Protein AF-A0A4U7DSV6-F1 (afdb_monomer)

Foldseek 3Di:
DEAEDPVVVVVLVVLCVVQVPDVVLVVVLRVDDDYRDVVSVVVVVVVSVVVVLLVVLLLLLLVLQVVPPFADAALVSSLVSSVVVDPDPSRDDSVSSVVSQVVCVPPLNVQWDQDPRHIHGPDHSVVSVVSVVVVSVVPDPDDDDD

Radius of gyration: 19.0 Å; Cα contacts (8 Å, |Δi|>4): 134; chains: 1; bounding box: 40×26×53 Å

Nearest PDB structures (foldseek):
  5aim-assembly2_B  TM=6.370E-01  e=3.793E-01  Saccharomyces cerevisiae
  9gc3-assembly1_A  TM=4.858E-01  e=1.684E-01  Saccharomyces cerevisiae
  1t98-assembly1_B  TM=4.123E-01  e=1.908E-01  Escherichia coli
  2m1b-assembly1_A  TM=5.069E-01  e=1.808E+00  Chlamydia trachomatis L2c
  3euh-assembly1_B  TM=4.158E-01  e=1.097E+00  Escherichia coli K-12

Sequence (146 aa):
MTTIAVDDLVELLDRRDEYAVPPEEILALLTRSGAFQDDRLDLLDEYIQDRIDAGETLLAVIRALERADGAVETAEDVRWIVVGMEDSNDIPTTEEVRSALQLLAHPSVGAVEQDEEGYRVTTDYENGIQLVQSLGDIVQPPGEEE

Mean predicted aligned error: 8.59 Å

Structure (mmCIF, N/CA/C/O backbone):
data_AF-A0A4U7DSV6-F1
#
_entry.id   AF-A0A4U7DSV6-F1
#
loop_
_atom_site.group_PDB
_atom_site.id
_atom_site.type_symbol
_atom_site.label_atom_id
_atom_site.label_alt_id
_atom_site.label_comp_id
_atom_site.label_asym_id
_atom_site.label_entity_id
_atom_site.label_seq_id
_atom_site.pdbx_PDB_ins_code
_atom_site.Cartn_x
_atom_site.Cartn_y
_atom_site.Cartn_z
_atom_site.occupancy
_atom_site.B_iso_or_equiv
_atom_site.auth_seq_id
_atom_site.auth_comp_id
_atom_site.auth_asym_id
_atom_site.auth_atom_id
_atom_site.pdbx_PDB_model_num
ATOM 1 N N . MET A 1 1 ? 15.694 8.721 -31.387 1.00 59.84 1 MET A N 1
ATOM 2 C CA . MET A 1 1 ? 15.586 7.252 -31.442 1.00 59.84 1 MET A CA 1
ATOM 3 C C . MET A 1 1 ? 16.445 6.726 -30.315 1.00 59.84 1 MET A C 1
ATOM 5 O O . MET A 1 1 ? 17.609 7.108 -30.265 1.00 59.84 1 MET A O 1
ATOM 9 N N . THR A 1 2 ? 15.860 5.987 -29.378 1.00 75.50 2 THR A N 1
ATOM 10 C CA . THR A 1 2 ? 16.613 5.336 -28.301 1.00 75.50 2 THR A CA 1
ATOM 11 C C . THR A 1 2 ? 17.349 4.147 -28.898 1.00 75.50 2 THR A C 1
ATOM 13 O O . THR A 1 2 ? 16.776 3.403 -29.694 1.00 75.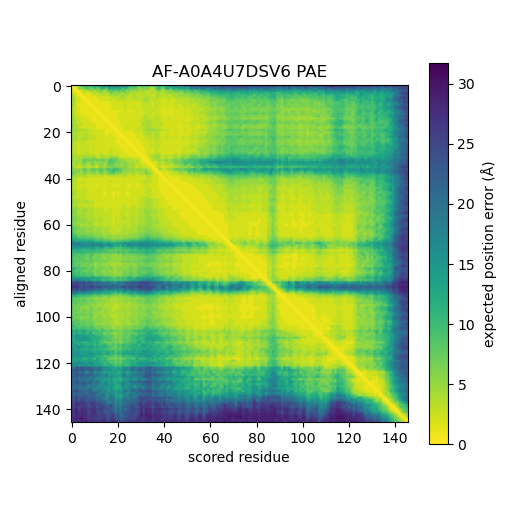50 2 THR A O 1
ATOM 16 N N . THR A 1 3 ? 18.621 3.999 -28.560 1.00 82.25 3 THR A N 1
ATOM 17 C CA . THR A 1 3 ? 19.418 2.817 -28.896 1.00 82.25 3 THR A CA 1
ATOM 18 C C . THR A 1 3 ? 19.711 2.086 -27.600 1.00 82.25 3 THR A C 1
ATOM 20 O O . THR A 1 3 ? 20.204 2.714 -26.663 1.00 82.25 3 THR A O 1
ATOM 23 N N . ILE A 1 4 ? 19.393 0.799 -27.561 1.00 88.38 4 ILE A N 1
ATOM 24 C CA . ILE A 1 4 ? 19.559 -0.082 -26.405 1.00 88.38 4 ILE A CA 1
ATOM 25 C C . ILE A 1 4 ? 20.396 -1.287 -26.830 1.00 88.38 4 ILE A C 1
ATOM 27 O O . ILE A 1 4 ? 20.253 -1.752 -27.968 1.00 88.38 4 ILE A O 1
ATOM 31 N N . ALA A 1 5 ? 21.304 -1.745 -25.967 1.00 90.38 5 ALA A N 1
ATOM 32 C CA . ALA A 1 5 ? 22.005 -2.999 -26.200 1.00 90.38 5 ALA A CA 1
ATOM 33 C C . ALA A 1 5 ? 21.039 -4.176 -26.004 1.00 90.38 5 ALA A C 1
ATOM 35 O O . ALA A 1 5 ? 20.032 -4.066 -25.310 1.00 90.38 5 ALA A O 1
ATOM 36 N N . VAL A 1 6 ? 21.317 -5.312 -26.645 1.00 90.62 6 VAL A N 1
ATOM 37 C CA . VAL A 1 6 ? 20.457 -6.495 -26.485 1.00 90.62 6 VAL A CA 1
ATOM 38 C C . VAL A 1 6 ? 20.479 -6.980 -25.035 1.00 90.62 6 VAL A C 1
ATOM 40 O O . VAL A 1 6 ? 19.426 -7.341 -24.525 1.00 90.62 6 VAL A O 1
ATOM 43 N N . ASP A 1 7 ? 21.639 -6.929 -24.380 1.00 90.62 7 ASP A N 1
ATOM 44 C CA . ASP A 1 7 ? 21.799 -7.354 -22.987 1.00 90.62 7 ASP A CA 1
ATOM 45 C C . ASP A 1 7 ? 20.951 -6.481 -22.039 1.00 90.62 7 ASP A C 1
ATOM 47 O O . ASP A 1 7 ? 20.126 -7.019 -21.307 1.00 90.62 7 ASP A O 1
ATOM 51 N N . ASP A 1 8 ? 21.017 -5.149 -22.161 1.00 89.88 8 ASP A N 1
ATOM 52 C CA . ASP A 1 8 ? 20.186 -4.226 -21.364 1.00 89.88 8 ASP A CA 1
ATOM 53 C C . ASP A 1 8 ? 18.679 -4.430 -21.599 1.00 89.88 8 ASP A C 1
ATOM 55 O O . ASP A 1 8 ? 17.863 -4.248 -20.696 1.00 89.88 8 ASP A O 1
ATOM 59 N N . LEU A 1 9 ? 18.283 -4.785 -22.830 1.00 91.00 9 LEU A N 1
ATOM 60 C CA . LEU A 1 9 ? 16.885 -5.076 -23.145 1.00 91.00 9 LEU A CA 1
ATOM 61 C C . LEU A 1 9 ? 16.420 -6.368 -22.465 1.00 91.00 9 LEU A C 1
ATOM 63 O O . LEU A 1 9 ? 15.293 -6.411 -21.981 1.00 91.00 9 LEU A O 1
ATOM 67 N N . VAL A 1 10 ? 17.263 -7.404 -22.439 1.00 92.94 10 VAL A N 1
ATOM 68 C CA . VAL A 1 10 ? 16.969 -8.652 -21.720 1.00 92.94 10 VAL A CA 1
ATOM 69 C C . VAL A 1 10 ? 16.832 -8.365 -20.230 1.00 92.94 10 VAL A C 1
ATOM 71 O O . VAL A 1 10 ? 15.808 -8.698 -19.649 1.00 92.94 10 VAL A O 1
ATOM 74 N N . GLU A 1 11 ? 17.785 -7.643 -19.646 1.00 92.81 11 GLU A N 1
ATOM 75 C CA . GLU A 1 11 ? 17.764 -7.277 -18.229 1.00 92.81 11 GLU A CA 1
ATOM 76 C C . GLU A 1 11 ? 16.532 -6.462 -17.810 1.00 92.81 11 GLU A C 1
ATOM 78 O O . GLU A 1 11 ? 15.991 -6.657 -16.719 1.00 92.81 11 GLU A O 1
ATOM 83 N N . LEU A 1 12 ? 16.071 -5.550 -18.667 1.00 92.31 12 LEU A N 1
ATOM 84 C CA . LEU A 1 12 ? 14.854 -4.776 -18.433 1.00 92.31 12 LEU A CA 1
ATOM 85 C C . LEU A 1 12 ? 13.592 -5.653 -18.493 1.00 92.31 12 LEU A C 1
ATOM 87 O O . LEU A 1 12 ? 12.671 -5.456 -17.699 1.00 92.31 12 LEU A O 1
ATOM 91 N N . LEU A 1 13 ? 13.532 -6.604 -19.430 1.00 91.69 13 LEU A N 1
ATOM 92 C CA . LEU A 1 13 ? 12.392 -7.516 -19.558 1.00 91.69 13 LEU A CA 1
ATOM 93 C C . LEU A 1 13 ? 12.354 -8.540 -18.419 1.00 91.69 13 LEU A C 1
ATOM 95 O O . LEU A 1 13 ? 11.275 -8.788 -17.887 1.00 91.69 13 LEU A O 1
ATOM 99 N N . ASP A 1 14 ? 13.509 -9.053 -17.998 1.00 93.75 14 ASP A N 1
ATOM 100 C CA . ASP A 1 14 ? 13.614 -9.969 -16.862 1.00 93.75 14 ASP A CA 1
ATOM 101 C C . ASP A 1 14 ? 13.077 -9.306 -15.582 1.00 93.75 14 ASP A C 1
ATOM 103 O O . ASP A 1 14 ? 12.203 -9.863 -14.922 1.00 93.75 14 ASP A O 1
ATOM 107 N N . ARG A 1 15 ? 13.492 -8.065 -15.282 1.00 91.56 15 ARG A N 1
ATOM 108 C CA . ARG A 1 15 ? 12.971 -7.294 -14.135 1.00 91.56 15 ARG A CA 1
ATOM 109 C C . ARG A 1 15 ? 11.478 -7.005 -14.244 1.00 91.56 15 ARG A C 1
ATOM 111 O O . ARG A 1 15 ? 10.756 -7.072 -13.249 1.00 91.56 15 ARG A O 1
ATOM 118 N N . ARG A 1 16 ? 10.997 -6.668 -15.446 1.00 91.31 16 ARG A N 1
ATOM 119 C CA . ARG A 1 16 ? 9.566 -6.445 -15.680 1.00 91.31 16 ARG A CA 1
ATOM 120 C C . ARG A 1 16 ? 8.762 -7.682 -15.298 1.00 91.31 16 ARG A C 1
ATOM 122 O O . ARG A 1 16 ? 7.738 -7.543 -14.630 1.00 91.31 16 ARG A O 1
ATOM 129 N N . ASP A 1 17 ? 9.213 -8.849 -15.736 1.00 88.75 17 ASP A N 1
ATOM 130 C CA . ASP A 1 17 ? 8.518 -10.108 -15.506 1.00 88.75 17 ASP A CA 1
ATOM 131 C C . ASP A 1 17 ? 8.644 -10.559 -14.044 1.00 88.75 17 ASP A C 1
ATOM 133 O O . ASP A 1 17 ? 7.649 -10.977 -13.454 1.00 88.75 17 ASP A O 1
ATOM 137 N N . GLU A 1 18 ? 9.822 -10.410 -13.433 1.00 90.25 18 GLU A N 1
ATOM 138 C CA . GLU A 1 18 ? 10.072 -10.781 -12.035 1.00 90.25 18 GLU A CA 1
ATOM 139 C C . GLU A 1 18 ? 9.272 -9.925 -11.042 1.00 90.25 18 GLU A C 1
ATOM 141 O O . GLU A 1 18 ? 8.668 -10.458 -10.111 1.00 90.25 18 GLU A O 1
ATOM 146 N N . TYR A 1 19 ? 9.210 -8.609 -11.262 1.00 86.75 19 TYR A N 1
ATOM 147 C CA . TYR A 1 19 ? 8.594 -7.657 -10.327 1.00 86.75 19 TYR A CA 1
ATOM 148 C C . TYR A 1 19 ? 7.232 -7.123 -10.790 1.00 86.75 19 TYR A C 1
ATOM 150 O O . TYR A 1 19 ? 6.705 -6.158 -10.220 1.00 86.75 19 TYR A O 1
ATOM 158 N N . ALA A 1 20 ? 6.659 -7.725 -11.837 1.00 87.69 20 ALA A N 1
ATOM 159 C CA . ALA A 1 20 ? 5.410 -7.293 -12.462 1.00 87.69 20 ALA A CA 1
ATOM 160 C C . ALA A 1 20 ? 5.383 -5.766 -12.675 1.00 87.69 20 ALA A C 1
ATOM 162 O O . ALA A 1 20 ? 4.469 -5.063 -12.228 1.00 87.69 20 ALA A O 1
ATOM 163 N N . VAL A 1 21 ? 6.448 -5.227 -13.275 1.00 87.69 21 VAL A N 1
ATOM 164 C CA . VAL A 1 21 ? 6.551 -3.789 -13.550 1.00 87.69 21 VAL A CA 1
ATOM 165 C C . VAL A 1 21 ? 5.524 -3.431 -14.627 1.00 87.69 21 VAL A C 1
ATOM 167 O O . VAL A 1 21 ? 5.499 -4.073 -15.686 1.00 87.69 21 VAL A O 1
ATOM 170 N N . PRO A 1 22 ? 4.677 -2.413 -14.394 1.00 87.44 22 PRO A N 1
ATOM 171 C CA . PRO A 1 22 ? 3.680 -2.013 -15.370 1.00 87.44 22 PRO A CA 1
ATOM 172 C C . PRO A 1 22 ? 4.343 -1.538 -16.676 1.00 87.44 22 PRO A C 1
ATOM 174 O O . PRO A 1 22 ? 5.407 -0.906 -16.655 1.00 87.44 22 PRO A O 1
ATOM 177 N N . PRO A 1 23 ? 3.741 -1.845 -17.839 1.00 86.88 23 PRO A N 1
ATOM 178 C CA . PRO A 1 23 ? 4.330 -1.522 -19.136 1.00 86.88 23 PRO A CA 1
ATOM 179 C C . PRO A 1 23 ? 4.558 -0.017 -19.330 1.00 86.88 23 PRO A C 1
ATOM 181 O O . PRO A 1 23 ? 5.458 0.365 -20.074 1.00 86.88 23 PRO A O 1
ATOM 184 N N . GLU A 1 24 ? 3.791 0.840 -18.659 1.00 89.56 24 GLU A N 1
ATOM 185 C CA . GLU A 1 24 ? 3.931 2.295 -18.695 1.00 89.56 24 GLU A CA 1
ATOM 186 C C . GLU A 1 24 ? 5.303 2.762 -18.190 1.00 89.56 24 GLU A C 1
ATOM 188 O O . GLU A 1 24 ? 5.915 3.632 -18.813 1.00 89.56 24 GLU A O 1
ATOM 193 N N . GLU A 1 25 ? 5.822 2.147 -17.126 1.00 90.38 25 GLU A N 1
ATOM 194 C CA . GLU A 1 25 ? 7.132 2.487 -16.551 1.00 90.38 25 GLU A CA 1
ATOM 195 C C . GLU A 1 25 ? 8.264 2.035 -17.475 1.00 90.38 25 GLU A C 1
ATOM 197 O O . GLU A 1 25 ? 9.203 2.781 -17.765 1.00 90.38 25 GLU A O 1
ATOM 202 N N . ILE A 1 26 ? 8.116 0.848 -18.068 1.00 90.62 26 ILE A N 1
ATOM 203 C CA . ILE A 1 26 ? 9.042 0.349 -19.089 1.00 90.62 26 ILE A CA 1
ATOM 204 C C . ILE A 1 26 ? 9.059 1.276 -20.314 1.00 90.62 26 ILE A C 1
ATOM 206 O O . ILE A 1 26 ? 10.122 1.649 -20.821 1.00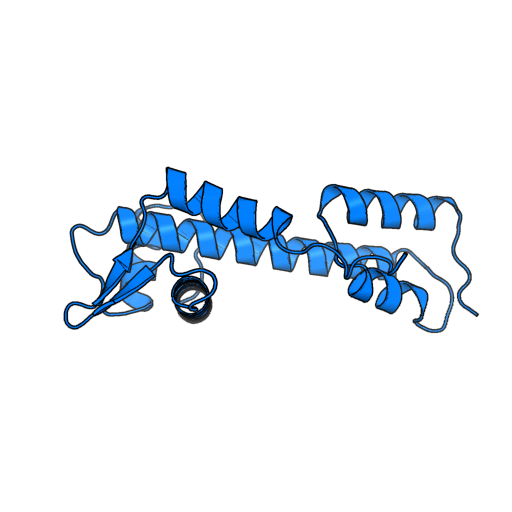 90.62 26 ILE A O 1
ATOM 210 N N . LEU A 1 27 ? 7.885 1.702 -20.785 1.00 89.62 27 LEU A N 1
ATOM 211 C CA . LEU A 1 27 ? 7.766 2.634 -21.904 1.00 89.62 27 LEU A CA 1
ATOM 212 C C . LEU A 1 27 ? 8.373 4.000 -21.577 1.00 89.62 27 LEU A C 1
ATOM 214 O O . LEU A 1 27 ? 9.013 4.595 -22.450 1.00 89.62 27 LEU A O 1
ATOM 218 N N . ALA A 1 28 ? 8.228 4.496 -20.347 1.00 90.25 28 ALA A N 1
ATOM 219 C CA . ALA A 1 28 ? 8.846 5.748 -19.918 1.00 90.25 28 ALA A CA 1
ATOM 220 C C . ALA A 1 28 ? 10.381 5.686 -20.037 1.00 90.25 28 ALA A C 1
ATOM 222 O O . ALA A 1 28 ? 11.006 6.612 -20.568 1.00 90.25 28 ALA A O 1
ATOM 223 N N . LEU A 1 29 ? 10.989 4.560 -19.652 1.00 89.88 29 LEU A N 1
ATOM 224 C CA . LEU A 1 29 ? 12.433 4.342 -19.773 1.00 89.88 29 LEU A CA 1
ATOM 225 C C . LEU A 1 29 ? 12.888 4.225 -21.233 1.00 89.88 29 LEU A C 1
ATOM 227 O O . LEU A 1 29 ? 13.909 4.808 -21.612 1.00 89.88 29 LEU A O 1
ATOM 231 N N . LEU A 1 30 ? 12.130 3.522 -22.080 1.00 89.06 30 LEU A N 1
ATOM 232 C CA . LEU A 1 30 ? 12.469 3.314 -23.494 1.00 89.06 30 LEU A CA 1
ATOM 233 C C . LEU A 1 30 ? 12.257 4.567 -24.359 1.00 89.06 30 LEU A C 1
ATOM 235 O O . LEU A 1 30 ? 13.020 4.812 -25.297 1.00 89.06 30 LEU A O 1
ATOM 239 N N . THR A 1 31 ? 11.251 5.388 -24.055 1.00 88.31 31 THR A N 1
ATOM 240 C CA . THR A 1 31 ? 10.922 6.605 -24.826 1.00 88.31 31 THR A CA 1
ATOM 241 C C . THR A 1 31 ? 11.757 7.823 -24.433 1.00 88.31 31 THR A C 1
ATOM 243 O O . THR A 1 31 ? 11.792 8.817 -25.169 1.00 88.31 31 THR A O 1
ATOM 246 N N . ARG A 1 32 ? 12.501 7.749 -23.323 1.00 86.19 32 ARG A N 1
ATOM 247 C CA . ARG A 1 32 ? 13.439 8.796 -22.911 1.00 86.19 32 ARG A CA 1
ATOM 248 C C . ARG A 1 32 ? 14.551 8.978 -23.950 1.00 86.19 32 ARG A C 1
ATOM 250 O O . ARG A 1 32 ? 15.225 8.029 -24.353 1.00 86.19 32 ARG A O 1
ATOM 257 N N . SER A 1 33 ? 14.762 10.224 -24.374 1.00 84.12 33 SER A N 1
ATOM 258 C CA . SER A 1 33 ? 15.769 10.571 -25.386 1.00 84.12 33 SER A CA 1
ATOM 259 C C . SER A 1 33 ? 17.196 10.273 -24.915 1.00 84.12 33 SER A C 1
ATOM 261 O O . SER A 1 33 ? 17.537 10.535 -23.766 1.00 84.12 33 SER A O 1
ATOM 263 N N . GLY A 1 34 ? 18.039 9.776 -25.823 1.00 83.25 34 GLY A N 1
ATOM 264 C CA . GLY A 1 34 ? 19.436 9.409 -25.555 1.00 83.25 34 GLY A CA 1
ATOM 265 C C . GLY A 1 34 ? 19.676 7.904 -25.671 1.00 83.25 34 GLY A C 1
ATOM 266 O O . GLY A 1 34 ? 18.750 7.152 -25.977 1.00 83.25 34 GLY A O 1
ATOM 267 N N . ALA A 1 35 ? 20.918 7.475 -25.449 1.00 82.88 35 ALA A N 1
ATOM 268 C CA . ALA A 1 35 ? 21.235 6.056 -25.335 1.00 82.88 35 ALA A CA 1
ATOM 269 C C . ALA A 1 35 ? 20.587 5.476 -24.070 1.00 82.88 35 ALA A C 1
ATOM 271 O O . ALA A 1 35 ? 20.448 6.174 -23.061 1.00 82.88 35 ALA A O 1
ATOM 272 N N . PHE A 1 36 ? 20.165 4.220 -24.155 1.00 87.00 36 PHE A N 1
ATOM 273 C CA . PHE A 1 36 ? 19.848 3.425 -22.981 1.00 87.00 36 PHE A CA 1
ATOM 274 C C . PHE A 1 36 ? 21.178 2.966 -22.369 1.00 87.00 36 PHE A C 1
ATOM 276 O O . PHE A 1 36 ? 22.062 2.531 -23.103 1.00 87.00 36 PHE A O 1
ATOM 283 N N . GLN A 1 37 ? 21.352 3.203 -21.074 1.00 84.19 37 GLN A N 1
ATOM 284 C CA . GLN A 1 37 ? 22.576 2.948 -20.310 1.00 84.19 37 GLN A CA 1
ATOM 285 C C . GLN A 1 37 ? 22.170 2.492 -18.906 1.00 84.19 37 GLN A C 1
ATOM 287 O O . GLN A 1 37 ? 21.012 2.703 -18.533 1.00 84.19 37 GLN A O 1
ATOM 292 N N . ASP A 1 38 ? 23.125 1.953 -18.149 1.00 78.62 38 ASP A N 1
ATOM 293 C CA . ASP A 1 38 ? 22.949 1.415 -16.791 1.00 78.62 38 ASP A CA 1
ATOM 294 C C . ASP A 1 38 ? 22.138 2.344 -15.872 1.00 78.62 38 ASP A C 1
ATOM 296 O O . ASP A 1 38 ? 21.199 1.883 -15.235 1.00 78.62 38 ASP A O 1
ATOM 300 N N . ASP A 1 39 ? 22.354 3.666 -15.932 1.00 86.19 39 ASP A N 1
ATOM 301 C CA . ASP A 1 39 ? 21.586 4.661 -15.160 1.00 86.19 39 ASP A CA 1
ATOM 302 C C . ASP A 1 39 ? 20.051 4.531 -15.315 1.00 86.19 39 ASP A C 1
ATOM 304 O O . ASP A 1 39 ? 19.292 5.001 -14.473 1.00 86.19 39 ASP A O 1
ATOM 308 N N . ARG A 1 40 ? 19.545 3.964 -16.422 1.00 89.69 40 ARG A N 1
ATOM 309 C CA . ARG A 1 40 ? 18.102 3.726 -16.613 1.00 89.69 40 ARG A CA 1
ATOM 310 C C . ARG A 1 40 ? 17.620 2.434 -15.966 1.00 89.69 40 ARG A C 1
ATOM 312 O O . ARG A 1 40 ? 16.456 2.389 -15.582 1.00 89.69 40 ARG A O 1
ATOM 319 N N . LEU A 1 41 ? 18.472 1.414 -15.896 1.00 90.81 41 LEU A N 1
ATOM 320 C CA . LEU A 1 41 ? 18.189 0.212 -15.115 1.00 90.81 41 LEU A CA 1
ATOM 321 C C . LEU A 1 41 ? 18.225 0.553 -13.627 1.00 90.81 41 LEU A C 1
ATOM 323 O O . LEU A 1 41 ? 17.319 0.146 -12.917 1.00 90.81 41 LEU A O 1
ATOM 327 N N . ASP A 1 42 ? 19.146 1.417 -13.198 1.00 91.69 42 ASP A N 1
ATOM 328 C CA . ASP A 1 42 ? 19.180 1.918 -11.820 1.00 91.69 42 ASP A CA 1
ATOM 329 C C . ASP A 1 42 ? 17.875 2.641 -11.438 1.00 91.69 42 ASP A C 1
ATOM 331 O O . ASP A 1 42 ? 17.352 2.439 -10.348 1.00 91.69 42 ASP A O 1
ATOM 335 N N . LEU A 1 43 ? 17.295 3.437 -12.348 1.00 92.38 43 LEU A N 1
ATOM 336 C CA . LEU A 1 43 ? 15.984 4.068 -12.124 1.00 92.38 43 LEU A CA 1
ATOM 337 C C . LEU A 1 43 ? 14.840 3.051 -12.027 1.00 92.38 43 LEU A C 1
ATOM 339 O O . LEU A 1 43 ? 13.866 3.282 -11.313 1.00 92.38 43 LEU A O 1
ATOM 343 N N . LEU A 1 44 ? 14.925 1.953 -12.781 1.00 93.88 44 LEU A N 1
ATOM 344 C CA . LEU A 1 44 ? 13.951 0.870 -12.686 1.00 93.88 44 LEU A CA 1
ATOM 345 C C . LEU A 1 44 ? 14.091 0.137 -11.350 1.00 93.88 44 LEU A C 1
ATOM 347 O O . LEU A 1 44 ? 13.083 -0.163 -10.719 1.00 93.88 44 LEU A O 1
ATOM 351 N N . ASP A 1 45 ? 15.325 -0.117 -10.925 1.00 94.00 45 ASP A N 1
ATOM 352 C CA . ASP A 1 45 ? 15.638 -0.768 -9.658 1.00 94.00 45 ASP A CA 1
ATOM 353 C C . ASP A 1 45 ? 15.197 0.102 -8.468 1.00 94.00 45 ASP A C 1
ATOM 355 O O . ASP A 1 45 ? 14.595 -0.420 -7.533 1.00 94.00 45 ASP A O 1
ATOM 359 N N . GLU A 1 46 ? 15.376 1.427 -8.536 1.00 94.75 46 GLU A N 1
ATOM 360 C CA . GLU A 1 46 ? 14.836 2.386 -7.557 1.00 94.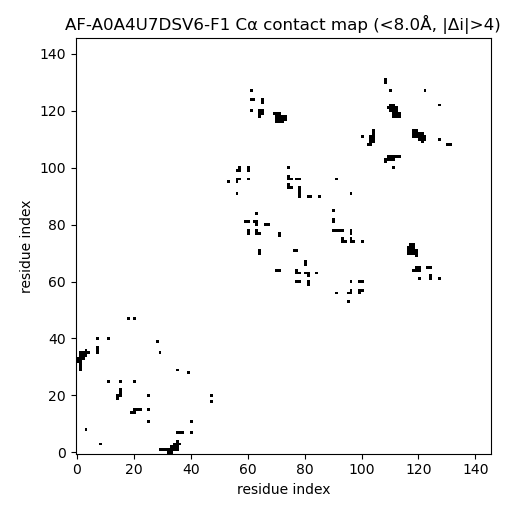75 46 GLU A CA 1
ATOM 361 C C . GLU A 1 46 ? 13.303 2.296 -7.475 1.00 94.75 46 GLU A C 1
ATOM 363 O O . GLU A 1 46 ? 12.749 2.100 -6.397 1.00 94.75 46 GLU A O 1
ATOM 368 N N . TYR A 1 47 ? 12.611 2.326 -8.618 1.00 92.94 47 TYR A N 1
ATOM 369 C CA . TYR A 1 47 ? 11.153 2.169 -8.665 1.00 92.94 47 TYR A CA 1
ATOM 370 C C . TYR A 1 47 ? 10.671 0.821 -8.100 1.00 92.94 47 TYR A C 1
ATOM 372 O O . TYR A 1 47 ? 9.644 0.748 -7.419 1.00 92.94 47 TYR A O 1
ATOM 380 N N . ILE A 1 48 ? 11.380 -0.266 -8.415 1.00 92.56 48 ILE A N 1
ATOM 381 C CA . ILE A 1 48 ? 11.065 -1.602 -7.901 1.00 92.56 48 ILE A CA 1
ATOM 382 C C . ILE A 1 48 ? 11.231 -1.620 -6.383 1.00 92.56 48 ILE A C 1
ATOM 384 O O . ILE A 1 48 ? 10.336 -2.113 -5.693 1.00 92.56 48 ILE A O 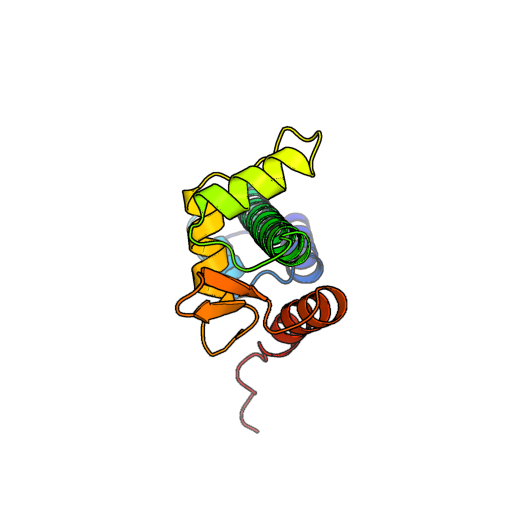1
ATOM 388 N N . GLN A 1 49 ? 12.323 -1.058 -5.865 1.00 93.38 49 GLN A N 1
ATOM 389 C CA . GLN A 1 49 ? 12.576 -1.010 -4.431 1.00 93.38 49 GLN A CA 1
ATOM 390 C C . GLN A 1 49 ? 11.514 -0.181 -3.702 1.00 93.38 49 GLN A C 1
ATOM 392 O O . GLN A 1 49 ? 10.930 -0.678 -2.744 1.00 93.38 49 GLN A O 1
ATOM 397 N N . ASP A 1 50 ? 11.154 0.997 -4.219 1.00 91.38 50 ASP A N 1
ATOM 398 C CA . ASP A 1 50 ? 10.084 1.830 -3.652 1.00 91.38 50 ASP A CA 1
ATOM 399 C C . ASP A 1 50 ? 8.755 1.059 -3.534 1.00 91.38 50 ASP A C 1
ATOM 401 O O . ASP A 1 50 ? 8.006 1.193 -2.560 1.00 91.38 50 ASP A O 1
ATOM 405 N N . ARG A 1 51 ? 8.439 0.214 -4.526 1.00 90.12 51 ARG A N 1
ATOM 406 C CA . ARG A 1 51 ? 7.244 -0.645 -4.489 1.00 90.12 51 ARG A CA 1
ATOM 407 C C . ARG A 1 51 ? 7.351 -1.764 -3.463 1.00 90.12 51 ARG A C 1
ATOM 409 O O . ARG A 1 51 ? 6.337 -2.089 -2.841 1.00 90.12 51 ARG A O 1
ATOM 416 N N . ILE A 1 52 ? 8.527 -2.371 -3.323 1.00 88.50 52 ILE A N 1
ATOM 417 C CA . ILE A 1 52 ? 8.782 -3.404 -2.313 1.00 88.50 52 ILE A CA 1
ATOM 418 C C . ILE A 1 52 ? 8.601 -2.797 -0.921 1.00 88.50 52 ILE A C 1
ATOM 420 O O . ILE A 1 52 ? 7.787 -3.308 -0.154 1.00 88.50 52 ILE A O 1
ATOM 424 N N . ASP A 1 53 ? 9.233 -1.657 -0.648 1.00 89.62 53 ASP A N 1
ATOM 425 C CA . ASP A 1 53 ? 9.169 -0.958 0.641 1.00 89.62 53 ASP A CA 1
ATOM 426 C C . ASP A 1 53 ? 7.723 -0.552 0.992 1.00 89.62 53 ASP A C 1
ATOM 428 O O . ASP A 1 53 ? 7.248 -0.725 2.123 1.00 89.62 53 ASP A O 1
ATOM 432 N N . ALA A 1 54 ? 6.955 -0.080 0.001 1.00 88.81 54 ALA A N 1
ATOM 433 C CA . ALA A 1 54 ? 5.530 0.202 0.169 1.00 88.81 54 ALA A CA 1
ATOM 434 C C . ALA A 1 54 ? 4.712 -1.068 0.481 1.00 88.81 54 ALA A C 1
ATOM 436 O O . ALA A 1 54 ? 3.796 -1.038 1.310 1.00 88.81 54 ALA A O 1
ATOM 437 N N . GLY A 1 55 ? 5.036 -2.193 -0.161 1.00 86.38 55 GLY A N 1
ATOM 438 C CA . GLY A 1 55 ? 4.428 -3.496 0.112 1.00 86.38 55 GLY A CA 1
ATOM 439 C C . GLY A 1 55 ? 4.728 -4.006 1.523 1.00 86.38 55 GLY A C 1
ATOM 440 O O . GLY A 1 55 ? 3.823 -4.481 2.215 1.00 86.38 55 GLY A O 1
ATOM 441 N N . GLU A 1 56 ? 5.969 -3.857 1.981 1.00 87.88 56 GLU A N 1
ATOM 442 C CA . GLU A 1 56 ? 6.386 -4.208 3.341 1.00 87.88 56 GLU A CA 1
ATOM 443 C C . GLU A 1 56 ? 5.669 -3.348 4.384 1.00 87.88 56 GLU A C 1
ATOM 445 O O . GLU A 1 56 ? 5.128 -3.877 5.360 1.00 87.88 56 GLU A O 1
ATOM 450 N N . THR A 1 57 ? 5.546 -2.043 4.124 1.00 90.50 57 THR A N 1
ATOM 451 C CA . THR A 1 57 ? 4.758 -1.119 4.950 1.00 90.50 57 THR A CA 1
ATOM 452 C C . THR A 1 57 ? 3.304 -1.578 5.074 1.00 90.50 57 THR A C 1
ATOM 454 O O . THR A 1 57 ? 2.765 -1.646 6.182 1.00 90.50 57 THR A O 1
ATOM 457 N N . LEU A 1 58 ? 2.653 -1.920 3.956 1.00 89.12 58 LEU A N 1
ATOM 458 C CA . LEU A 1 58 ? 1.270 -2.411 3.962 1.00 89.12 58 LEU A CA 1
ATOM 459 C C . LEU A 1 58 ? 1.133 -3.679 4.808 1.00 89.12 58 LEU A C 1
ATOM 461 O O . LEU A 1 58 ? 0.219 -3.784 5.629 1.00 89.12 58 LEU A O 1
ATOM 465 N N . LEU A 1 59 ? 2.057 -4.625 4.641 1.00 86.44 59 LEU A N 1
ATOM 466 C CA . LEU A 1 59 ? 2.054 -5.875 5.390 1.00 86.44 59 LEU A CA 1
ATOM 467 C C . LEU A 1 59 ? 2.239 -5.639 6.894 1.00 86.44 59 LEU A C 1
ATOM 469 O O . LEU A 1 59 ? 1.538 -6.252 7.704 1.00 86.44 59 LEU A O 1
ATOM 473 N N . ALA A 1 60 ? 3.155 -4.745 7.269 1.00 89.06 60 ALA A N 1
ATOM 474 C CA . ALA A 1 60 ? 3.404 -4.373 8.657 1.00 89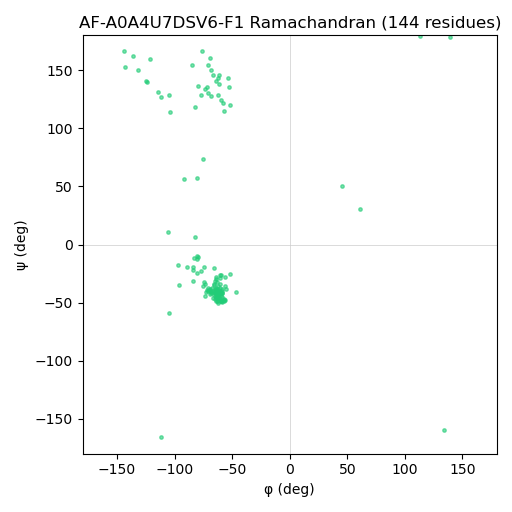.06 60 ALA A CA 1
ATOM 475 C C . ALA A 1 60 ? 2.156 -3.753 9.303 1.00 89.06 60 ALA A C 1
ATOM 477 O O . ALA A 1 60 ? 1.791 -4.124 10.420 1.00 89.06 60 ALA A O 1
ATOM 478 N N . VAL A 1 61 ? 1.453 -2.874 8.581 1.00 90.50 61 VAL A N 1
ATOM 479 C CA . VAL A 1 61 ? 0.200 -2.260 9.045 1.00 90.50 61 VAL A CA 1
ATOM 480 C C . VAL A 1 61 ? -0.895 -3.301 9.269 1.00 90.50 61 VAL A C 1
ATOM 482 O O . VAL A 1 61 ? -1.523 -3.286 10.327 1.00 90.50 61 VAL A O 1
ATOM 485 N N . ILE A 1 62 ? -1.100 -4.238 8.336 1.00 88.12 62 ILE A N 1
ATOM 486 C CA . ILE A 1 62 ? -2.097 -5.311 8.506 1.00 88.12 62 ILE A CA 1
ATOM 487 C C . ILE A 1 62 ? -1.772 -6.145 9.753 1.00 88.12 62 ILE A C 1
ATOM 489 O O . ILE A 1 62 ? -2.640 -6.349 10.599 1.00 88.12 62 ILE A O 1
ATOM 493 N N . ARG A 1 63 ? -0.514 -6.573 9.914 1.00 86.88 63 ARG A N 1
ATOM 494 C CA . ARG A 1 63 ? -0.076 -7.360 11.081 1.00 86.88 63 ARG A CA 1
ATOM 495 C C . ARG A 1 63 ? -0.252 -6.608 12.401 1.00 86.88 63 ARG A C 1
ATOM 497 O O . ARG A 1 63 ? -0.626 -7.207 13.407 1.00 86.88 63 ARG A O 1
ATOM 504 N N . ALA A 1 64 ? 0.023 -5.306 12.414 1.00 90.25 64 ALA A N 1
ATOM 505 C CA . ALA A 1 64 ? -0.164 -4.476 13.596 1.00 90.25 64 ALA A CA 1
ATOM 506 C C . ALA A 1 64 ? -1.640 -4.367 13.989 1.00 90.25 64 ALA A C 1
ATOM 508 O O . ALA A 1 64 ? -1.969 -4.493 15.167 1.00 90.25 64 ALA A O 1
ATOM 509 N N . LEU A 1 65 ? -2.530 -4.197 13.011 1.00 89.81 65 LEU A N 1
ATOM 510 C CA . LEU A 1 65 ? -3.971 -4.163 13.254 1.00 89.81 65 LEU A CA 1
ATOM 511 C C . LEU A 1 65 ? -4.512 -5.499 13.767 1.00 89.81 65 LEU A C 1
ATOM 513 O O . LEU A 1 65 ? -5.363 -5.505 14.646 1.00 89.81 65 LEU A O 1
ATOM 517 N N . GLU A 1 66 ? -4.012 -6.628 13.267 1.00 87.00 66 GLU A N 1
ATOM 518 C CA . GLU A 1 66 ? -4.384 -7.937 13.812 1.00 87.00 66 GLU A CA 1
ATOM 519 C C . GLU A 1 66 ? -3.904 -8.164 15.239 1.00 87.00 66 GLU A C 1
ATOM 521 O O . GLU A 1 66 ? -4.540 -8.869 16.022 1.00 87.00 66 GLU A O 1
ATOM 526 N N . ARG A 1 67 ? -2.731 -7.621 15.563 1.00 88.06 67 ARG A N 1
ATOM 527 C CA . ARG A 1 67 ? -2.148 -7.757 16.891 1.00 88.06 67 ARG A CA 1
ATOM 528 C C . ARG A 1 67 ? -2.803 -6.831 17.910 1.00 88.06 67 ARG A C 1
ATOM 530 O O . ARG A 1 67 ? -2.696 -7.102 19.108 1.00 88.06 67 ARG A O 1
ATOM 537 N N . ALA A 1 68 ? -3.433 -5.752 17.460 1.00 87.50 68 ALA A N 1
ATOM 538 C CA . ALA A 1 68 ? -4.189 -4.869 18.325 1.00 87.50 68 ALA A CA 1
ATOM 539 C C . ALA A 1 68 ? -5.318 -5.659 19.007 1.00 87.50 68 ALA A C 1
ATOM 541 O O . ALA A 1 68 ? -6.151 -6.282 18.353 1.00 87.50 68 ALA A O 1
ATOM 542 N N . ASP A 1 69 ? -5.354 -5.632 20.340 1.00 78.88 69 ASP A N 1
ATOM 543 C CA . ASP A 1 69 ? -6.428 -6.250 21.128 1.00 78.88 69 ASP A CA 1
ATOM 544 C C . ASP A 1 69 ? -7.646 -5.301 21.165 1.00 78.88 69 ASP A C 1
ATOM 546 O O . ASP A 1 69 ? -8.055 -4.813 22.219 1.00 78.88 69 ASP A O 1
ATOM 550 N N . GLY A 1 70 ? -8.146 -4.938 19.978 1.00 81.19 70 GLY A N 1
ATOM 551 C CA . GLY A 1 70 ? -9.185 -3.928 19.769 1.00 81.19 70 GLY A CA 1
ATOM 552 C C . GLY A 1 70 ? -8.924 -3.019 18.564 1.00 81.19 70 GLY A C 1
ATOM 553 O O . GLY A 1 70 ? -7.918 -3.150 17.870 1.00 81.19 70 GLY A O 1
ATOM 554 N N . A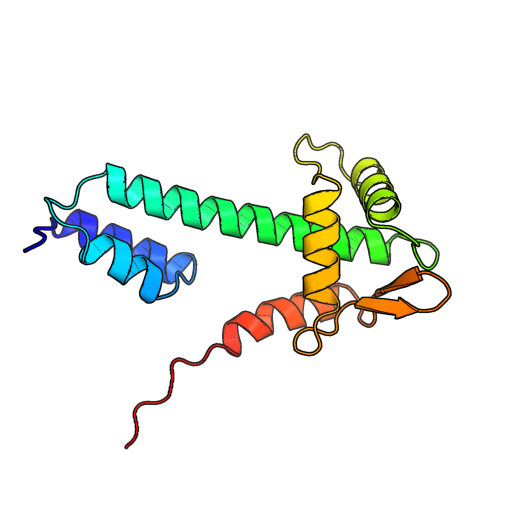LA A 1 71 ? -9.853 -2.094 18.313 1.00 85.50 71 ALA A N 1
ATOM 555 C CA . ALA A 1 71 ? -9.681 -1.062 17.296 1.00 85.50 71 ALA A CA 1
ATOM 556 C C . ALA A 1 71 ? -8.584 -0.060 17.703 1.00 85.50 71 ALA A C 1
ATOM 558 O O . ALA A 1 71 ? -8.348 0.180 18.889 1.00 85.50 71 ALA A O 1
ATOM 559 N N . VAL A 1 72 ? -7.911 0.522 16.711 1.00 91.50 72 VAL A N 1
ATOM 560 C CA . VAL A 1 72 ? -6.875 1.548 16.912 1.00 91.50 72 VAL A CA 1
ATOM 561 C C . VAL A 1 72 ? -7.318 2.877 16.324 1.00 91.50 72 VAL A C 1
ATOM 563 O O . VAL A 1 72 ? -7.759 2.949 15.182 1.00 91.50 72 VAL A O 1
ATOM 566 N N . GLU A 1 73 ? -7.199 3.958 17.083 1.00 90.88 73 GLU A N 1
ATOM 567 C CA . GLU A 1 73 ? -7.806 5.237 16.701 1.00 90.88 73 GLU A CA 1
ATOM 568 C C . GLU A 1 73 ? -7.026 5.939 15.580 1.00 90.88 73 GLU A C 1
ATOM 570 O O . GLU A 1 73 ? -7.611 6.594 14.709 1.00 90.88 73 GLU A O 1
ATOM 575 N N . THR A 1 74 ? -5.696 5.811 15.581 1.00 92.94 74 THR A N 1
ATOM 576 C CA . THR A 1 74 ? -4.819 6.600 14.715 1.00 92.94 74 THR A CA 1
ATOM 577 C C . THR A 1 74 ? -3.701 5.789 14.057 1.00 92.94 74 THR A C 1
ATOM 579 O O . THR A 1 74 ? -3.295 4.718 14.503 1.00 92.94 74 THR A O 1
ATOM 582 N N . ALA A 1 75 ? -3.129 6.362 12.993 1.00 93.62 75 ALA A N 1
ATOM 583 C CA . ALA A 1 75 ? -1.921 5.836 12.357 1.00 93.62 75 ALA A CA 1
ATOM 584 C C . ALA A 1 75 ? -0.710 5.800 13.312 1.00 93.62 75 ALA A C 1
ATOM 586 O O . ALA A 1 75 ? 0.194 4.990 13.132 1.00 93.62 75 ALA A O 1
ATOM 587 N N . GLU A 1 76 ? -0.674 6.672 14.324 1.00 94.06 76 GLU A N 1
ATOM 588 C CA . GLU A 1 76 ? 0.393 6.656 15.326 1.00 94.06 76 GLU A CA 1
ATOM 589 C C . GLU A 1 76 ? 0.269 5.435 16.247 1.00 94.06 76 GLU A C 1
ATOM 591 O O . GLU A 1 76 ? 1.281 4.808 16.551 1.00 94.06 76 GLU A O 1
ATOM 596 N N . ASP A 1 77 ? -0.955 5.037 16.603 1.00 93.19 77 ASP A N 1
ATOM 597 C CA . ASP A 1 77 ? -1.209 3.839 17.414 1.00 93.19 77 ASP A CA 1
ATOM 598 C C . ASP A 1 77 ? -0.763 2.570 16.684 1.00 93.19 77 ASP A C 1
ATOM 600 O O . ASP A 1 77 ? -0.030 1.752 17.239 1.00 93.19 77 ASP A O 1
ATOM 604 N N . VAL A 1 78 ? -1.121 2.448 15.401 1.00 92.69 78 VAL A N 1
ATOM 605 C CA . VAL A 1 78 ? -0.649 1.352 14.537 1.00 92.69 78 VAL A CA 1
ATOM 606 C C . VAL A 1 78 ? 0.874 1.331 14.489 1.00 92.69 78 VAL A C 1
ATOM 608 O O . VAL A 1 78 ? 1.487 0.283 14.688 1.00 92.69 78 VAL A O 1
ATOM 611 N N . ARG A 1 79 ? 1.505 2.491 14.275 1.00 92.69 79 ARG A N 1
ATOM 612 C CA . ARG A 1 79 ? 2.965 2.597 14.236 1.00 92.69 79 ARG A CA 1
ATOM 613 C C . ARG A 1 79 ? 3.604 2.136 15.547 1.00 92.69 79 ARG A C 1
ATOM 615 O O . ARG A 1 79 ? 4.614 1.443 15.507 1.00 92.69 79 ARG A O 1
ATOM 622 N N . TRP A 1 80 ? 3.034 2.485 16.700 1.00 92.06 80 TRP A N 1
ATOM 623 C CA . TRP A 1 80 ? 3.529 2.022 18.001 1.00 92.06 80 TRP A CA 1
ATOM 624 C C . TRP A 1 80 ? 3.452 0.506 18.162 1.00 92.06 80 TRP A C 1
ATOM 626 O O . TRP A 1 80 ? 4.357 -0.089 18.750 1.00 92.06 80 TRP A O 1
ATOM 636 N N . ILE A 1 81 ? 2.415 -0.127 17.614 1.00 90.94 81 ILE A N 1
ATOM 637 C CA . ILE A 1 81 ? 2.314 -1.587 17.599 1.00 90.94 81 ILE A CA 1
ATOM 638 C C . ILE A 1 81 ? 3.410 -2.183 16.711 1.00 90.94 81 ILE A C 1
ATOM 640 O O . ILE A 1 81 ? 4.102 -3.089 17.168 1.00 90.94 81 ILE A O 1
ATOM 644 N N . VAL A 1 82 ? 3.633 -1.640 15.505 1.00 89.44 82 VAL A N 1
ATOM 645 C CA . VAL A 1 82 ? 4.725 -2.076 14.607 1.00 89.44 82 VAL A CA 1
ATOM 646 C C . VAL A 1 82 ? 6.085 -1.972 15.305 1.00 89.44 82 VAL A C 1
ATOM 648 O O . VAL A 1 82 ? 6.837 -2.942 15.329 1.00 89.44 82 VAL A O 1
ATOM 651 N N . VAL A 1 83 ? 6.366 -0.838 15.960 1.00 90.12 83 VAL A N 1
ATOM 652 C CA . VAL A 1 83 ? 7.591 -0.624 16.759 1.00 90.12 83 VAL A CA 1
ATOM 653 C C . VAL A 1 83 ? 7.756 -1.695 17.844 1.00 90.12 83 VAL A C 1
ATOM 655 O O . VAL A 1 83 ? 8.872 -2.083 18.163 1.00 90.12 83 VAL A O 1
ATOM 658 N N . GLY A 1 84 ? 6.659 -2.163 18.442 1.00 86.44 84 GLY A N 1
ATOM 659 C CA . GLY A 1 84 ? 6.686 -3.217 19.458 1.00 86.44 84 GLY A CA 1
ATOM 660 C C . GLY A 1 84 ? 6.792 -4.643 18.905 1.00 86.44 84 GLY A C 1
ATOM 661 O O . GLY A 1 84 ? 6.999 -5.571 19.688 1.00 86.44 84 GLY A O 1
ATOM 662 N N . MET A 1 85 ? 6.604 -4.837 17.597 1.00 84.38 85 MET A N 1
ATOM 663 C CA . MET A 1 85 ? 6.666 -6.137 16.917 1.00 84.38 85 MET A CA 1
ATOM 664 C C . MET A 1 85 ? 8.027 -6.413 16.279 1.00 84.38 85 MET A C 1
ATOM 666 O O . MET A 1 85 ? 8.446 -7.568 16.232 1.00 84.38 85 MET A O 1
ATOM 670 N N . GLU A 1 86 ? 8.677 -5.373 15.769 1.00 71.81 86 GLU A N 1
ATOM 671 C CA . GLU A 1 86 ? 9.887 -5.459 14.955 1.00 71.81 86 GLU A CA 1
ATOM 672 C C . GLU A 1 86 ? 11.122 -5.042 15.775 1.00 71.81 86 GLU A C 1
ATOM 674 O O . GLU A 1 86 ? 11.157 -3.959 16.351 1.00 71.81 86 GLU A O 1
ATOM 679 N N . ASP A 1 87 ? 12.172 -5.873 15.782 1.00 61.50 87 ASP A N 1
ATOM 680 C CA . ASP A 1 87 ? 13.522 -5.482 16.243 1.00 61.50 87 ASP A CA 1
ATOM 681 C C . ASP A 1 87 ? 14.317 -4.744 15.126 1.00 61.50 87 ASP A C 1
ATOM 683 O O . ASP A 1 87 ? 15.516 -4.480 15.259 1.00 61.50 87 ASP A O 1
ATOM 687 N N . SER A 1 88 ? 13.657 -4.455 13.999 1.00 57.84 88 SER A N 1
ATOM 688 C CA . SER A 1 88 ? 14.211 -3.952 12.734 1.00 57.84 88 SER A CA 1
ATOM 689 C C . SER A 1 88 ? 14.378 -2.429 12.714 1.00 57.84 88 SER A C 1
ATOM 691 O O . SER A 1 88 ? 13.643 -1.696 13.374 1.00 57.84 88 SER A O 1
ATOM 693 N N . ASN A 1 89 ? 15.310 -1.930 11.893 1.00 60.22 89 ASN A N 1
ATOM 694 C CA . ASN A 1 89 ? 15.478 -0.488 11.652 1.00 60.22 89 ASN A CA 1
ATOM 695 C C . ASN A 1 89 ? 14.462 0.096 10.646 1.00 60.22 89 ASN A C 1
ATOM 697 O O . ASN A 1 89 ? 14.357 1.318 10.561 1.00 60.22 89 ASN A O 1
ATOM 701 N N . ASP A 1 90 ? 13.703 -0.741 9.935 1.00 73.38 90 ASP A N 1
ATOM 702 C CA . ASP A 1 90 ? 12.770 -0.335 8.872 1.00 73.38 90 ASP A CA 1
ATOM 703 C C . ASP A 1 90 ? 11.357 -0.104 9.417 1.00 73.38 90 ASP A C 1
ATOM 705 O O . ASP A 1 90 ? 10.370 -0.719 9.021 1.00 73.38 90 ASP A O 1
ATOM 709 N N . ILE A 1 91 ? 11.267 0.782 10.410 1.00 84.50 91 ILE A N 1
ATOM 710 C CA . ILE A 1 91 ? 9.991 1.148 11.022 1.00 84.50 91 ILE A CA 1
ATOM 711 C C . ILE A 1 91 ? 9.320 2.213 10.148 1.00 84.50 91 ILE A C 1
ATOM 713 O O . ILE A 1 91 ? 9.844 3.333 10.077 1.00 84.50 91 ILE A O 1
ATOM 717 N N . PRO A 1 92 ? 8.126 1.945 9.587 1.00 90.19 92 PRO A N 1
ATOM 718 C CA . PRO A 1 92 ? 7.431 2.915 8.760 1.00 90.19 92 PRO A CA 1
ATOM 719 C C . PRO A 1 92 ? 7.104 4.179 9.557 1.00 90.19 92 PRO A C 1
ATOM 721 O O . PRO A 1 92 ? 6.825 4.174 10.765 1.00 90.19 92 PRO A O 1
ATOM 724 N N . THR A 1 93 ? 7.149 5.311 8.877 1.00 93.62 93 THR A N 1
ATOM 725 C CA . THR A 1 93 ? 6.742 6.606 9.405 1.00 93.62 93 THR A CA 1
ATOM 726 C C . THR A 1 93 ? 5.227 6.660 9.602 1.00 93.62 93 THR A C 1
ATOM 728 O O . THR A 1 93 ? 4.452 5.905 9.019 1.00 93.62 93 THR A O 1
ATOM 731 N N . THR A 1 94 ? 4.762 7.601 10.425 1.00 94.81 94 THR A N 1
ATOM 732 C CA . THR A 1 94 ? 3.319 7.791 10.652 1.00 94.81 94 THR A CA 1
ATOM 733 C C . THR A 1 94 ? 2.570 8.155 9.364 1.00 94.81 94 THR A C 1
ATOM 735 O O . THR A 1 94 ? 1.381 7.869 9.238 1.00 94.81 94 THR A O 1
ATOM 738 N N . GLU A 1 95 ? 3.240 8.805 8.411 1.00 95.50 95 GLU A N 1
ATOM 739 C CA . GLU A 1 95 ? 2.647 9.154 7.120 1.00 95.50 95 GLU A CA 1
ATOM 740 C C . GLU A 1 95 ? 2.486 7.927 6.221 1.00 95.50 95 GLU A C 1
ATOM 742 O O . GLU A 1 95 ? 1.402 7.720 5.682 1.00 95.50 95 GLU A O 1
ATOM 747 N N . GLU A 1 96 ? 3.502 7.071 6.143 1.00 94.19 96 GLU A N 1
ATOM 748 C CA . GLU A 1 96 ? 3.440 5.796 5.417 1.00 94.19 96 GLU A CA 1
ATOM 749 C C . GLU A 1 96 ? 2.347 4.884 5.978 1.00 94.19 96 GLU A C 1
ATOM 751 O O . GLU A 1 96 ? 1.518 4.370 5.226 1.00 94.19 96 GLU A O 1
ATOM 756 N N . VAL A 1 97 ? 2.252 4.780 7.309 1.00 94.81 97 VAL A N 1
ATOM 757 C CA . VAL A 1 97 ? 1.170 4.039 7.972 1.00 94.81 97 VAL A CA 1
ATOM 758 C C . VAL A 1 97 ? -0.204 4.624 7.631 1.00 94.81 97 VAL A C 1
ATOM 760 O O . VAL A 1 97 ? -1.147 3.881 7.359 1.00 94.81 97 VAL A O 1
ATOM 763 N N . ARG A 1 98 ? -0.344 5.954 7.597 1.00 95.75 98 ARG A N 1
ATOM 764 C CA . ARG A 1 98 ? -1.607 6.604 7.212 1.00 95.75 98 ARG A CA 1
ATOM 765 C C . ARG A 1 98 ? -1.982 6.298 5.762 1.00 95.75 98 ARG A C 1
ATOM 767 O O . ARG A 1 98 ? -3.142 5.987 5.503 1.00 95.75 98 ARG A O 1
ATOM 774 N N . SER A 1 99 ? -1.032 6.392 4.837 1.00 93.81 99 SER A N 1
ATOM 775 C CA . SER A 1 99 ? -1.251 6.092 3.418 1.00 93.81 99 SER A CA 1
ATOM 776 C C . SER A 1 99 ? -1.654 4.631 3.213 1.00 93.81 99 SER A C 1
ATOM 778 O O . SER A 1 99 ? -2.604 4.349 2.483 1.00 93.81 99 SER A O 1
ATOM 780 N N . ALA A 1 100 ? -1.007 3.710 3.931 1.00 92.44 100 ALA A N 1
ATOM 781 C CA . ALA A 1 100 ? -1.370 2.299 3.947 1.00 92.44 100 ALA A CA 1
ATOM 782 C C . ALA A 1 100 ? -2.808 2.077 4.443 1.00 92.44 100 ALA A C 1
ATOM 784 O O . ALA A 1 100 ? -3.593 1.414 3.768 1.00 92.44 100 ALA A O 1
ATOM 785 N N . LEU A 1 101 ? -3.198 2.689 5.568 1.00 92.50 101 LEU A N 1
ATOM 786 C CA . LEU A 1 101 ? -4.572 2.606 6.083 1.00 92.50 101 LEU A CA 1
ATOM 787 C C . LEU A 1 101 ? -5.603 3.142 5.080 1.00 92.50 101 LEU A C 1
ATOM 789 O O . LEU A 1 101 ? -6.650 2.527 4.892 1.00 92.50 101 LEU A O 1
ATOM 793 N N . GLN A 1 102 ? -5.307 4.254 4.402 1.00 91.38 102 GLN A N 1
ATOM 794 C CA . GLN A 1 102 ? -6.190 4.815 3.374 1.00 91.38 102 GLN A CA 1
ATOM 795 C C . GLN A 1 102 ? -6.364 3.875 2.179 1.00 91.38 102 GLN A C 1
ATOM 797 O O . GLN A 1 102 ? -7.480 3.721 1.684 1.00 91.38 102 GLN A O 1
ATOM 802 N N . LEU A 1 103 ? -5.282 3.233 1.726 1.00 90.00 103 LEU A N 1
ATOM 803 C CA . LEU A 1 103 ? -5.344 2.255 0.643 1.00 90.00 103 LEU A CA 1
ATOM 804 C C . LEU A 1 103 ? -6.162 1.027 1.051 1.00 90.00 103 LEU A C 1
ATOM 806 O O . LEU A 1 103 ? -7.036 0.593 0.306 1.00 90.00 103 LEU A O 1
ATOM 810 N N . LEU A 1 104 ? -5.908 0.487 2.242 1.00 88.69 104 LEU A N 1
ATOM 811 C CA . LEU A 1 104 ? -6.603 -0.695 2.747 1.00 88.69 104 LEU A CA 1
ATOM 812 C C . LEU A 1 104 ? -8.098 -0.432 2.980 1.00 88.69 104 LEU A C 1
ATOM 814 O O . LEU A 1 104 ? -8.907 -1.342 2.809 1.00 88.69 104 LEU A O 1
ATOM 818 N N . ALA A 1 105 ? -8.469 0.802 3.335 1.00 88.50 105 ALA A N 1
ATOM 819 C CA . ALA A 1 105 ? -9.857 1.231 3.496 1.00 88.50 105 ALA A CA 1
ATOM 820 C C . ALA A 1 105 ? -10.545 1.565 2.162 1.00 88.50 105 ALA A C 1
ATOM 822 O O . ALA A 1 105 ? -11.759 1.785 2.122 1.00 88.50 105 ALA A O 1
ATOM 823 N N . HIS A 1 106 ? -9.795 1.639 1.059 1.00 87.62 106 HIS A N 1
ATOM 824 C CA . HIS A 1 106 ? -10.369 1.956 -0.240 1.00 87.62 106 HIS A CA 1
ATOM 825 C C . HIS A 1 106 ? -11.393 0.878 -0.643 1.00 87.62 106 HIS A C 1
ATOM 827 O O . HIS A 1 106 ? -11.090 -0.306 -0.499 1.00 87.62 106 HIS A O 1
ATOM 833 N N . PRO A 1 107 ? -12.565 1.227 -1.215 1.00 81.38 107 PRO A N 1
ATOM 834 C CA . PRO A 1 107 ? -13.629 0.259 -1.512 1.00 81.38 107 PRO A CA 1
ATOM 835 C C . PRO A 1 107 ? -13.221 -0.929 -2.393 1.00 81.38 107 PRO A C 1
ATOM 837 O O . PRO A 1 107 ? -13.818 -1.995 -2.298 1.00 81.38 107 PRO A O 1
ATOM 840 N N . SER A 1 108 ? -12.220 -0.749 -3.260 1.00 76.94 108 SER A N 1
ATOM 841 C CA . SER A 1 108 ? -11.688 -1.823 -4.114 1.00 76.94 108 SER A CA 1
ATOM 842 C C . SER A 1 108 ? -10.814 -2.837 -3.366 1.00 76.94 108 SER A C 1
ATOM 844 O O . SER A 1 108 ? -10.590 -3.922 -3.890 1.00 76.94 108 SER A O 1
ATOM 846 N N . VAL A 1 109 ? -10.296 -2.470 -2.189 1.00 81.38 109 VAL A N 1
ATOM 847 C CA . VAL A 1 109 ? -9.475 -3.329 -1.324 1.00 81.38 109 VAL A CA 1
ATOM 848 C C . VAL A 1 109 ? -10.318 -3.785 -0.134 1.00 81.38 109 VAL A C 1
ATOM 850 O O . VAL A 1 109 ? -10.539 -4.974 0.032 1.00 81.38 109 VAL A O 1
ATOM 853 N N . GLY A 1 110 ? -10.850 -2.850 0.659 1.00 81.69 110 GLY A N 1
ATOM 854 C CA . GLY A 1 110 ? -11.788 -3.134 1.749 1.00 81.69 110 GLY A CA 1
ATOM 855 C C . GLY A 1 110 ? -11.228 -4.045 2.845 1.00 81.69 110 GLY A C 1
ATOM 856 O O . GLY A 1 110 ? -11.988 -4.806 3.441 1.00 81.69 110 GLY A O 1
ATOM 857 N N . ALA A 1 111 ? -9.916 -3.993 3.090 1.00 86.50 111 ALA A N 1
ATOM 858 C CA . ALA A 1 111 ? -9.214 -4.838 4.059 1.00 86.50 111 ALA A CA 1
ATOM 859 C C . ALA A 1 111 ? -9.270 -4.287 5.494 1.00 86.50 111 ALA A C 1
ATOM 861 O O . ALA A 1 111 ? -9.103 -5.039 6.453 1.00 86.50 111 ALA A O 1
ATOM 862 N N . VAL A 1 112 ? -9.507 -2.984 5.655 1.00 89.06 112 VAL A N 1
ATOM 863 C CA . VAL A 1 112 ? -9.715 -2.349 6.963 1.00 89.06 112 VAL A CA 1
ATOM 864 C C . VAL A 1 112 ? -10.954 -1.462 6.920 1.00 89.06 112 VAL A C 1
ATOM 866 O O . VAL A 1 112 ? -11.294 -0.906 5.876 1.00 89.06 112 VAL A O 1
ATOM 869 N N . GLU A 1 113 ? -11.615 -1.312 8.059 1.00 88.94 113 GLU A N 1
ATOM 870 C CA . GLU A 1 113 ? -12.754 -0.415 8.247 1.00 88.94 113 GLU A CA 1
ATOM 871 C C . GLU A 1 113 ? -12.445 0.539 9.399 1.00 88.94 113 GLU A C 1
ATOM 873 O O . GLU A 1 113 ? -11.837 0.133 10.391 1.00 88.94 113 GLU A O 1
ATOM 878 N N . GLN A 1 114 ? -12.833 1.807 9.241 1.00 89.50 114 GLN A N 1
ATOM 879 C CA . GLN A 1 114 ? -12.792 2.797 10.311 1.00 89.50 114 GLN A CA 1
ATOM 880 C C . GLN A 1 114 ? -14.212 3.016 10.835 1.00 89.50 114 GLN A C 1
ATOM 882 O O . GLN A 1 114 ? -15.059 3.541 10.108 1.00 89.50 114 GLN A O 1
ATOM 887 N N . ASP A 1 115 ? -14.461 2.633 12.083 1.00 87.88 115 ASP A N 1
ATOM 888 C CA . ASP A 1 115 ? -15.732 2.841 12.778 1.00 87.88 115 ASP A CA 1
ATOM 889 C C . ASP A 1 115 ? -15.590 3.863 13.929 1.00 87.88 115 ASP A C 1
ATOM 891 O O . ASP A 1 115 ? -14.630 4.636 13.981 1.00 87.88 115 ASP A O 1
ATOM 895 N N . GLU A 1 116 ? -16.587 3.931 14.819 1.00 88.56 116 GLU A N 1
ATOM 896 C CA . GLU A 1 116 ? -16.582 4.839 15.978 1.00 88.56 116 GLU A CA 1
ATOM 897 C C . GLU A 1 116 ? -15.489 4.502 17.011 1.00 88.56 116 GLU A C 1
ATOM 899 O O . GLU A 1 116 ? -15.126 5.368 17.807 1.00 88.56 116 GLU A O 1
ATOM 904 N N . GLU A 1 117 ? -14.970 3.272 17.002 1.00 86.81 117 GLU A N 1
ATOM 905 C CA . GLU A 1 117 ? -13.936 2.768 17.912 1.00 86.81 117 GLU A CA 1
ATOM 906 C C . GLU A 1 117 ? -12.529 2.837 17.289 1.00 86.81 117 GLU A C 1
ATOM 908 O O . GLU A 1 117 ? -11.535 2.795 18.013 1.00 86.81 117 GLU A O 1
ATOM 913 N N . GLY A 1 118 ? -12.423 2.983 15.963 1.00 89.69 118 GLY A N 1
ATOM 914 C CA . GLY A 1 118 ? -11.165 3.192 15.246 1.00 89.69 118 GLY A CA 1
ATOM 915 C C . GLY A 1 118 ? -11.025 2.314 14.004 1.00 89.69 118 GLY A C 1
ATOM 916 O O . GLY A 1 118 ? -12.001 1.826 13.443 1.00 89.69 118 GLY A O 1
ATOM 917 N N . TYR A 1 119 ? -9.791 2.128 13.543 1.00 91.19 119 TYR A N 1
ATOM 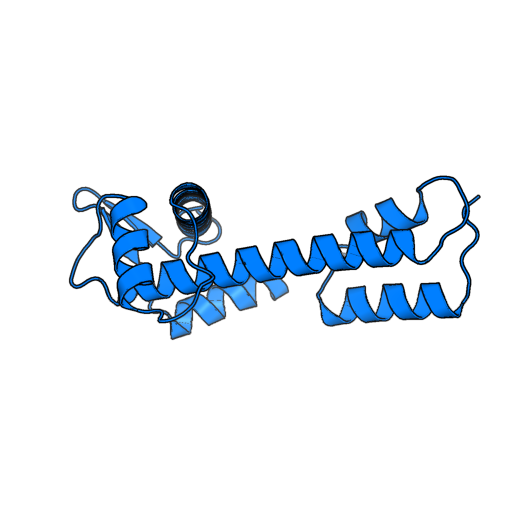918 C CA . TYR A 1 119 ? -9.453 1.203 12.469 1.00 91.19 119 TYR A CA 1
ATOM 919 C C . TYR A 1 119 ? -9.374 -0.230 12.990 1.00 91.19 119 TYR A C 1
ATOM 921 O O . TYR A 1 119 ? -8.746 -0.504 14.016 1.00 91.19 119 TYR A O 1
ATOM 929 N N . ARG A 1 120 ? -9.949 -1.159 12.232 1.00 89.00 120 ARG A N 1
ATOM 930 C CA . ARG A 1 120 ? -9.864 -2.604 12.466 1.00 89.00 120 ARG A CA 1
ATOM 931 C C . ARG A 1 120 ? -9.779 -3.353 11.145 1.00 89.00 120 ARG A C 1
ATOM 933 O O . ARG A 1 120 ? -10.298 -2.889 10.130 1.00 89.00 120 ARG A O 1
ATOM 940 N N . VAL A 1 121 ? -9.157 -4.529 11.154 1.00 88.62 121 VAL A N 1
ATOM 941 C CA . VAL A 1 121 ? -9.163 -5.399 9.971 1.00 88.62 121 VAL 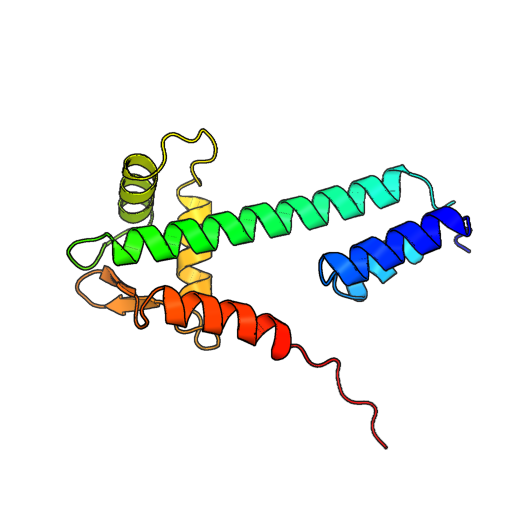A CA 1
ATOM 942 C C . VAL A 1 121 ? -10.565 -5.991 9.790 1.00 88.62 121 VAL A C 1
ATOM 944 O O . VAL A 1 121 ? -11.212 -6.414 10.755 1.00 88.62 121 VAL A O 1
ATOM 947 N N . THR A 1 122 ? -11.058 -5.983 8.555 1.00 87.69 122 THR A N 1
ATOM 948 C CA . THR A 1 122 ? -12.334 -6.614 8.162 1.00 87.69 122 THR A CA 1
ATOM 949 C C . THR A 1 122 ? -12.143 -8.077 7.755 1.00 87.69 122 THR A C 1
ATOM 951 O O . THR A 1 122 ? -13.095 -8.856 7.763 1.00 87.69 122 THR A O 1
ATOM 954 N N . THR A 1 123 ? -10.904 -8.447 7.431 1.00 77.94 123 THR A N 1
ATOM 955 C CA . THR A 1 123 ? -10.428 -9.787 7.073 1.00 77.94 123 THR A CA 1
ATOM 956 C C . THR A 1 123 ? -9.315 -10.227 8.033 1.00 77.94 123 THR A C 1
ATOM 958 O O . THR A 1 123 ? -8.702 -9.393 8.681 1.00 77.94 123 THR A O 1
ATOM 961 N N . ASP A 1 124 ? -9.026 -11.520 8.163 1.00 72.38 124 ASP A N 1
ATOM 962 C CA . ASP A 1 124 ? -7.770 -11.963 8.798 1.00 72.38 124 ASP A CA 1
ATOM 963 C C . ASP A 1 124 ? -6.577 -11.784 7.832 1.00 72.38 124 ASP A C 1
ATOM 965 O O . ASP A 1 124 ? -6.775 -11.537 6.641 1.00 72.38 124 ASP A O 1
ATOM 969 N N . TYR A 1 125 ? -5.343 -11.877 8.326 1.00 66.38 125 TYR A N 1
ATOM 970 C CA . TYR A 1 125 ? -4.097 -11.665 7.580 1.00 66.38 125 TYR A CA 1
ATOM 971 C C . TYR A 1 125 ? -3.835 -12.713 6.525 1.00 66.38 125 TYR A C 1
ATOM 973 O O . TYR A 1 125 ? -3.351 -12.368 5.450 1.00 66.38 125 TYR A O 1
ATOM 981 N N . GLU A 1 126 ? -4.163 -13.976 6.794 1.00 68.19 126 GLU A N 1
ATOM 982 C CA . GLU A 1 126 ? -4.002 -15.034 5.798 1.00 68.19 126 GLU A CA 1
ATOM 983 C C . GLU A 1 126 ? -4.890 -14.748 4.576 1.00 68.19 126 GLU A C 1
ATOM 985 O O . GLU A 1 126 ? -4.419 -14.813 3.437 1.00 68.19 126 GLU A O 1
ATOM 990 N N . ASN A 1 127 ? -6.138 -14.327 4.800 1.00 68.31 127 ASN A N 1
ATOM 991 C CA . ASN A 1 127 ? -7.059 -13.892 3.750 1.00 68.31 127 ASN A CA 1
ATOM 992 C C . ASN A 1 127 ? -6.710 -12.506 3.184 1.00 68.31 127 ASN A C 1
ATOM 994 O O . ASN A 1 127 ? -6.894 -12.265 1.994 1.00 68.31 127 ASN A O 1
ATOM 998 N N . GLY A 1 128 ? -6.162 -11.603 3.996 1.00 66.00 128 GLY A N 1
ATOM 999 C CA . GLY A 1 128 ? -5.708 -10.277 3.578 1.00 66.00 128 GLY A CA 1
ATOM 1000 C C . GLY A 1 128 ? -4.528 -10.353 2.611 1.00 66.00 128 GLY A C 1
ATOM 1001 O O . GLY A 1 128 ? -4.517 -9.657 1.598 1.00 66.00 128 GLY A O 1
ATOM 1002 N N . ILE A 1 129 ? -3.582 -11.266 2.856 1.00 66.19 129 ILE A N 1
ATOM 1003 C CA . ILE A 1 129 ? -2.515 -11.596 1.904 1.00 66.19 129 ILE A CA 1
ATOM 1004 C C . ILE A 1 129 ? -3.113 -12.102 0.596 1.00 66.19 129 ILE A C 1
ATOM 1006 O O . ILE A 1 129 ? -2.726 -11.618 -0.465 1.00 66.19 129 ILE A O 1
ATOM 1010 N N . GLN A 1 130 ? -4.060 -13.043 0.655 1.00 66.38 130 GLN A N 1
ATOM 1011 C CA . GLN A 1 130 ? -4.700 -13.564 -0.556 1.00 66.38 130 GLN A CA 1
ATOM 1012 C C . GLN A 1 130 ? -5.423 -12.463 -1.337 1.00 66.38 130 GLN A C 1
ATOM 1014 O O . GLN A 1 130 ? -5.358 -12.445 -2.562 1.00 66.38 130 GLN A O 1
ATOM 1019 N N . LEU A 1 131 ? -6.060 -11.511 -0.651 1.00 69.00 131 LEU A N 1
ATOM 1020 C CA . LEU A 1 131 ? -6.727 -10.369 -1.269 1.00 69.00 131 LEU A CA 1
ATOM 1021 C C . LEU A 1 131 ? -5.727 -9.455 -1.996 1.00 69.00 131 LEU A C 1
ATOM 1023 O O . LEU A 1 131 ? -5.929 -9.127 -3.164 1.00 69.00 131 LEU A O 1
ATOM 1027 N N . VAL A 1 132 ? -4.619 -9.095 -1.338 1.00 65.56 132 VAL A N 1
ATOM 1028 C CA . VAL A 1 132 ? -3.551 -8.271 -1.932 1.00 65.56 132 VAL A CA 1
ATOM 1029 C C . VAL A 1 132 ? -2.891 -8.986 -3.113 1.00 65.56 132 VAL A C 1
ATOM 1031 O O . VAL A 1 132 ? -2.655 -8.367 -4.147 1.00 65.56 132 VAL A O 1
ATOM 1034 N N . GLN A 1 133 ? -2.658 -10.296 -3.008 1.00 62.69 133 GLN A N 1
ATOM 1035 C CA . GLN A 1 133 ? -2.144 -11.111 -4.112 1.00 62.69 133 GLN A CA 1
ATOM 1036 C C . GLN A 1 133 ? -3.138 -1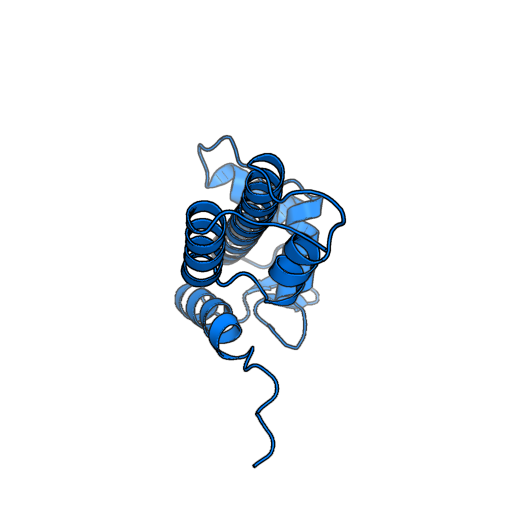1.178 -5.277 1.00 62.69 133 GLN A C 1
ATOM 1038 O O . GLN A 1 133 ? -2.740 -11.000 -6.425 1.00 62.69 133 GLN A O 1
ATOM 1043 N N . SER A 1 134 ? -4.435 -11.338 -4.992 1.00 61.50 134 SER A N 1
ATOM 1044 C CA . SER A 1 134 ? -5.480 -11.370 -6.020 1.00 61.50 134 SER A CA 1
ATOM 1045 C C . SER A 1 134 ? -5.614 -10.045 -6.771 1.00 61.50 134 SER A C 1
ATOM 1047 O O . SER A 1 134 ? -5.977 -10.043 -7.941 1.00 61.50 134 SER A O 1
ATOM 1049 N N . LEU A 1 135 ? -5.271 -8.909 -6.152 1.00 60.62 135 LEU A N 1
ATOM 1050 C CA . LEU A 1 135 ? -5.218 -7.618 -6.846 1.00 60.62 135 LEU A CA 1
ATOM 1051 C C . LEU A 1 135 ? -4.140 -7.597 -7.941 1.00 60.62 135 LEU A C 1
ATOM 1053 O O . LEU A 1 135 ? -4.346 -6.950 -8.967 1.00 60.62 135 LEU A O 1
ATOM 1057 N N . GLY A 1 136 ? -3.052 -8.358 -7.769 1.00 56.34 136 GLY A N 1
ATOM 1058 C CA . GLY A 1 136 ? -2.069 -8.620 -8.823 1.00 56.34 136 GLY A CA 1
ATOM 1059 C C . GLY A 1 136 ? -2.655 -9.384 -10.017 1.00 56.34 136 GLY A C 1
ATOM 1060 O O . GLY A 1 136 ? -2.279 -9.108 -11.152 1.00 56.34 136 GLY A O 1
ATOM 1061 N N . ASP A 1 137 ? -3.638 -10.259 -9.779 1.00 51.91 137 ASP A N 1
ATOM 1062 C CA . ASP A 1 137 ? -4.372 -10.991 -10.823 1.00 51.91 137 ASP A CA 1
ATOM 1063 C C . ASP A 1 137 ? -5.545 -10.183 -11.432 1.00 51.91 137 ASP A C 1
ATOM 1065 O O . ASP A 1 137 ? -6.030 -10.508 -12.519 1.00 51.91 137 ASP A O 1
ATOM 1069 N N . ILE A 1 138 ? -6.029 -9.136 -10.746 1.00 46.47 138 ILE A N 1
ATOM 1070 C CA . ILE A 1 138 ? -7.178 -8.304 -11.167 1.00 46.47 138 ILE A CA 1
ATOM 1071 C C . ILE A 1 138 ? -6.781 -7.248 -12.209 1.00 46.47 138 ILE A C 1
ATOM 1073 O O . ILE A 1 138 ? -7.627 -6.843 -13.012 1.00 46.47 138 ILE A O 1
ATOM 1077 N N . VAL A 1 139 ? -5.513 -6.825 -12.262 1.00 43.84 139 VAL A N 1
ATOM 1078 C CA . VAL A 1 139 ? -5.009 -5.982 -13.359 1.00 43.84 139 VAL A CA 1
ATOM 1079 C C . VAL A 1 139 ? -4.814 -6.851 -14.603 1.00 43.84 139 VAL A C 1
ATOM 1081 O O . VAL A 1 139 ? -3.703 -7.188 -15.001 1.00 43.84 139 VAL A O 1
ATOM 1084 N N . GLN A 1 140 ? -5.921 -7.229 -15.242 1.00 44.09 140 GLN A N 1
ATOM 1085 C CA . GLN A 1 140 ? -5.869 -7.709 -16.614 1.00 44.09 140 GLN A CA 1
ATOM 1086 C C . GLN A 1 140 ? -5.553 -6.516 -17.524 1.00 44.09 140 GLN A C 1
ATOM 1088 O O . GLN A 1 140 ? -6.229 -5.484 -17.418 1.00 44.09 140 GLN A O 1
ATOM 1093 N N . PRO A 1 141 ? -4.558 -6.622 -18.427 1.00 40.03 141 PRO A N 1
ATOM 1094 C CA . PRO A 1 141 ? -4.413 -5.638 -19.489 1.00 40.03 141 PRO A CA 1
ATOM 1095 C C . PRO A 1 141 ? -5.754 -5.540 -20.231 1.00 40.03 141 PRO A C 1
ATOM 1097 O O . PRO A 1 141 ? -6.443 -6.560 -20.351 1.00 40.03 141 PRO A O 1
ATOM 1100 N N . PRO A 1 142 ? -6.167 -4.343 -20.691 1.00 40.25 142 PRO A N 1
ATOM 1101 C CA . PRO A 1 142 ? -7.405 -4.207 -21.445 1.00 40.25 142 PRO A CA 1
ATOM 1102 C C . PRO A 1 142 ? -7.379 -5.229 -22.581 1.00 40.25 142 PRO A C 1
ATOM 1104 O O . PRO A 1 142 ? -6.435 -5.250 -23.371 1.00 40.25 142 PRO A O 1
ATOM 1107 N N . GLY A 1 143 ? -8.369 -6.126 -22.574 1.00 42.31 143 GLY A N 1
ATOM 1108 C CA . GLY A 1 143 ? -8.447 -7.235 -23.512 1.00 42.31 143 GLY A CA 1
ATOM 1109 C C . GLY A 1 143 ? -8.329 -6.733 -24.944 1.00 42.31 143 GLY A C 1
ATOM 1110 O O . GLY A 1 143 ? -8.943 -5.729 -25.308 1.00 42.31 143 GLY A O 1
ATOM 1111 N N . GLU A 1 144 ? -7.523 -7.430 -25.741 1.00 46.91 144 GLU A N 1
ATOM 1112 C CA . GLU A 1 144 ? -7.546 -7.282 -27.189 1.00 46.91 144 GLU A CA 1
ATOM 1113 C C . GLU A 1 144 ? -8.977 -7.586 -27.654 1.00 46.91 144 GLU A C 1
ATOM 1115 O O . GLU A 1 144 ? -9.486 -8.689 -27.453 1.00 46.91 144 GLU A O 1
ATOM 1120 N N . GLU A 1 145 ? -9.653 -6.570 -28.193 1.00 41.25 145 GLU A N 1
ATOM 1121 C CA . GLU A 1 145 ? -10.918 -6.749 -28.901 1.00 41.25 145 GLU A CA 1
ATOM 1122 C C . GLU A 1 145 ? -10.676 -7.719 -30.073 1.00 41.25 145 GLU A C 1
ATOM 1124 O O . GLU A 1 145 ? -9.807 -7.463 -30.911 1.00 41.25 145 GLU A O 1
ATOM 1129 N N . GLU A 1 146 ? -11.411 -8.841 -30.088 1.00 38.97 146 GLU A N 1
ATOM 1130 C CA . GLU A 1 146 ? -11.468 -9.809 -31.202 1.00 38.97 146 GLU A CA 1
ATOM 1131 C C . GLU A 1 146 ? -11.872 -9.168 -32.541 1.00 38.97 146 GLU A C 1
ATOM 1133 O O . GLU A 1 146 ? -12.830 -8.355 -32.566 1.00 38.97 146 GLU A O 1
#

pLDDT: mean 82.77, std 13.94, range [38.97, 95.75]

Solvent-accessible surface area (backbone atoms only — not comparable to full-atom values): 8459 Å² total; per-residue (Å²): 126,55,49,68,53,72,66,61,53,48,54,53,49,53,50,29,66,75,65,67,51,57,68,68,62,56,46,54,64,58,69,44,85,49,73,62,52,69,74,57,54,51,53,50,51,52,54,50,48,56,51,50,55,52,51,52,45,40,52,46,50,54,54,22,41,70,66,40,98,54,54,37,78,44,37,60,55,42,40,53,43,38,60,74,72,47,98,61,90,84,67,67,48,54,64,56,41,40,52,37,52,55,53,31,44,31,87,93,62,48,43,31,45,76,60,99,68,18,39,34,60,72,52,57,67,76,57,43,51,52,51,60,54,46,54,66,69,64,67,62,73,84,73,83,82,130

Secondary structure (DSSP, 8-state):
--B--HHHHHHHHHHHHHTT--HHHHHHHHHSSSB--HHHHHHHHHHHHHHHHHHHHHHHHHHHHHHSSS-B-SHHHHHHHHHHH--SS-PPPHHHHHHHHHHHTSTTT--EEE-SS-EEESS-HHHHHHHHHHHHHH-PPPP---